Protein AF-A0ABD0PAD4-F1 (afdb_monomer)

Organism: Cirrhinus mrigala (NCBI:txid683832)

Sequence (57 aa):
NQIFAWGNAGNGRLGMPADKGFGSEVCPALPRPIFGSLHHVPDLSCRGWHTILIMGQ

Structure (mmCIF, N/CA/C/O backbone):
data_AF-A0ABD0PAD4-F1
#
_entry.id   AF-A0ABD0PAD4-F1
#
loop_
_atom_site.group_PDB
_atom_site.id
_atom_site.type_symbol
_atom_site.label_atom_id
_atom_site.label_alt_id
_atom_site.label_comp_id
_atom_site.label_asym_id
_atom_site.label_entity_id
_atom_site.label_seq_id
_atom_site.pdbx_PDB_ins_code
_atom_site.Cartn_x
_atom_site.Cartn_y
_atom_site.Cartn_z
_atom_site.occupancy
_atom_site.B_iso_or_equiv
_atom_site.auth_seq_id
_atom_site.auth_comp_id
_atom_site.auth_asym_id
_atom_site.auth_atom_id
_atom_site.pdbx_PDB_model_num
ATOM 1 N N . ASN A 1 1 ? -2.939 2.650 14.567 1.00 80.06 1 ASN A N 1
ATOM 2 C CA . ASN A 1 1 ? -1.749 1.817 14.242 1.00 80.06 1 ASN A CA 1
ATOM 3 C C . ASN A 1 1 ? -0.702 2.679 13.543 1.00 80.06 1 ASN A C 1
ATOM 5 O O . ASN A 1 1 ? -1.066 3.706 12.989 1.00 80.06 1 ASN A O 1
ATOM 9 N N . GLN A 1 2 ? 0.583 2.312 13.561 1.00 84.31 2 GLN A N 1
ATOM 10 C CA . GLN A 1 2 ? 1.602 2.990 12.744 1.00 84.31 2 GLN A CA 1
ATOM 11 C C . GLN A 1 2 ? 1.920 2.137 11.519 1.00 84.31 2 GLN A C 1
ATOM 13 O O . GLN A 1 2 ? 2.153 0.938 11.660 1.00 84.31 2 GLN A O 1
ATOM 18 N N . ILE A 1 3 ? 1.922 2.746 10.334 1.00 87.62 3 ILE A N 1
ATOM 19 C CA . ILE A 1 3 ? 2.170 2.041 9.076 1.00 87.62 3 ILE A CA 1
ATOM 20 C C . ILE A 1 3 ? 3.464 2.554 8.461 1.00 87.62 3 ILE A C 1
ATOM 22 O O . ILE A 1 3 ? 3.672 3.763 8.321 1.00 87.62 3 ILE A O 1
ATOM 26 N N . PHE A 1 4 ? 4.320 1.612 8.081 1.00 89.56 4 PHE A N 1
ATOM 27 C CA . PHE A 1 4 ? 5.599 1.873 7.444 1.00 89.56 4 PHE A CA 1
ATOM 28 C C . PHE A 1 4 ? 5.677 1.109 6.126 1.00 89.56 4 PHE A C 1
ATOM 30 O O . PHE A 1 4 ? 5.154 0.001 6.024 1.00 89.56 4 PHE A O 1
ATOM 37 N N . ALA A 1 5 ? 6.366 1.676 5.139 1.00 90.44 5 ALA A N 1
ATOM 38 C CA . ALA A 1 5 ? 6.649 1.007 3.877 1.00 90.44 5 ALA A CA 1
ATOM 39 C C . ALA A 1 5 ? 8.109 1.198 3.454 1.00 90.44 5 ALA A C 1
ATOM 41 O O . ALA A 1 5 ? 8.771 2.171 3.827 1.00 90.44 5 ALA A O 1
ATOM 42 N N . TRP A 1 6 ? 8.609 0.229 2.693 1.00 91.69 6 TRP A N 1
ATOM 43 C CA . TRP A 1 6 ? 9.964 0.162 2.147 1.00 91.69 6 TRP A CA 1
ATOM 44 C C . TRP A 1 6 ? 9.968 -0.723 0.892 1.00 91.69 6 TRP A C 1
ATOM 46 O O . TRP A 1 6 ? 8.958 -1.341 0.559 1.00 91.69 6 TRP A O 1
ATOM 56 N N . GLY A 1 7 ? 11.102 -0.810 0.198 1.00 91.19 7 GLY A N 1
ATOM 57 C CA . GLY A 1 7 ? 11.225 -1.568 -1.050 1.00 91.19 7 GLY A CA 1
ATOM 58 C C . GLY A 1 7 ? 10.943 -0.709 -2.282 1.00 91.19 7 GLY A C 1
ATOM 59 O O . GLY A 1 7 ? 11.240 0.473 -2.283 1.00 91.19 7 GLY A O 1
ATOM 60 N N . ASN A 1 8 ? 10.415 -1.280 -3.361 1.00 89.50 8 ASN A N 1
ATOM 61 C CA . ASN A 1 8 ? 10.267 -0.570 -4.638 1.00 89.50 8 ASN A CA 1
ATOM 62 C C . ASN A 1 8 ? 9.151 0.502 -4.596 1.00 89.50 8 ASN A C 1
ATOM 64 O O . ASN A 1 8 ? 7.984 0.145 -4.448 1.00 89.50 8 ASN A O 1
ATOM 68 N N . ALA A 1 9 ? 9.486 1.789 -4.777 1.00 88.12 9 ALA A N 1
ATOM 69 C CA . ALA A 1 9 ? 8.523 2.903 -4.821 1.00 88.12 9 ALA A CA 1
ATOM 70 C C . ALA A 1 9 ? 7.856 3.134 -6.187 1.00 88.12 9 ALA A C 1
ATOM 72 O O . ALA A 1 9 ? 6.977 3.990 -6.311 1.00 88.12 9 ALA A O 1
ATOM 73 N N . GLY A 1 10 ? 8.216 2.339 -7.195 1.00 86.25 10 GLY A N 1
ATOM 74 C CA . GLY A 1 10 ? 7.601 2.304 -8.516 1.00 86.25 10 GLY A CA 1
ATOM 75 C C . GLY A 1 10 ? 6.078 2.391 -8.462 1.00 86.25 10 GLY A C 1
ATOM 76 O O . GLY A 1 10 ? 5.435 1.673 -7.693 1.00 86.25 10 GLY A O 1
ATOM 77 N N . ASN A 1 11 ? 5.481 3.200 -9.338 1.00 87.25 11 ASN A N 1
ATOM 78 C CA . ASN A 1 11 ? 4.024 3.372 -9.442 1.00 87.25 11 ASN A CA 1
ATOM 79 C C . ASN A 1 11 ? 3.351 3.942 -8.174 1.00 87.25 11 ASN A C 1
ATOM 81 O O . ASN A 1 11 ? 2.147 3.789 -8.000 1.00 87.25 11 ASN A O 1
ATOM 85 N N . GLY A 1 12 ? 4.110 4.552 -7.255 1.00 86.69 12 GLY A N 1
ATOM 86 C CA . GLY A 1 12 ? 3.557 5.128 -6.026 1.00 86.69 12 GLY A CA 1
ATOM 87 C C . GLY A 1 12 ? 3.068 4.088 -5.013 1.00 86.69 12 GLY A C 1
ATOM 88 O O . GLY A 1 12 ? 2.403 4.444 -4.044 1.00 86.69 12 GLY A O 1
ATOM 89 N N . ARG A 1 13 ? 3.410 2.802 -5.189 1.00 88.75 13 ARG A N 1
ATOM 90 C CA . ARG A 1 13 ? 2.882 1.690 -4.372 1.00 88.75 13 ARG A CA 1
ATOM 91 C C . ARG A 1 13 ? 3.226 1.771 -2.885 1.00 88.75 13 ARG A C 1
ATOM 93 O O . ARG A 1 13 ? 2.610 1.082 -2.081 1.00 88.75 13 ARG A O 1
ATOM 100 N N . LEU A 1 14 ? 4.223 2.571 -2.515 1.00 89.75 14 LEU A N 1
ATOM 101 C CA . LEU A 1 14 ? 4.566 2.799 -1.114 1.00 89.75 14 LEU A CA 1
ATOM 102 C C . LEU A 1 14 ? 3.737 3.920 -0.483 1.00 89.75 14 LEU A C 1
ATOM 104 O O . LEU A 1 14 ? 3.890 4.146 0.703 1.00 89.75 14 LEU A O 1
ATOM 108 N N . GLY A 1 15 ? 2.898 4.647 -1.229 1.00 85.81 15 GLY A N 1
ATOM 109 C CA . GLY A 1 15 ? 2.097 5.746 -0.677 1.00 85.81 15 GLY A CA 1
ATOM 110 C C . GLY A 1 15 ? 2.926 6.921 -0.145 1.00 85.81 15 GLY A C 1
ATOM 111 O O . GLY A 1 15 ? 2.435 7.693 0.669 1.00 85.81 15 GLY A O 1
ATOM 112 N N . MET A 1 16 ? 4.185 7.050 -0.574 1.00 83.94 16 MET A N 1
ATOM 113 C CA . MET A 1 16 ? 5.066 8.134 -0.141 1.00 83.94 16 MET A CA 1
ATOM 114 C C . MET A 1 16 ? 4.735 9.442 -0.874 1.00 83.94 16 MET A C 1
ATOM 116 O O . MET A 1 16 ? 4.412 9.401 -2.063 1.00 83.94 16 MET A O 1
ATOM 120 N N . PRO A 1 17 ? 4.878 10.604 -0.214 1.00 76.50 17 PRO A N 1
ATOM 121 C CA . PRO A 1 17 ? 4.707 11.902 -0.856 1.00 76.50 17 PRO A CA 1
ATOM 122 C C . PRO A 1 17 ? 5.694 12.104 -2.019 1.00 76.50 17 PRO A C 1
ATOM 124 O O . PRO A 1 17 ? 6.902 11.895 -1.861 1.00 76.50 17 PRO A O 1
ATOM 127 N N . ALA A 1 18 ? 5.186 12.522 -3.183 1.00 70.94 18 ALA A N 1
ATOM 128 C CA . ALA A 1 18 ? 5.990 12.720 -4.393 1.00 70.94 18 ALA A CA 1
ATO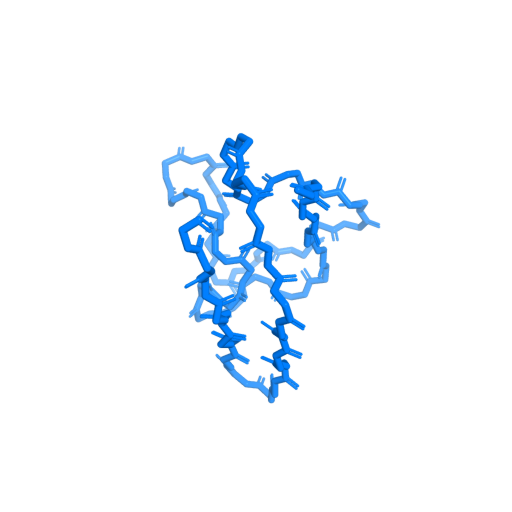M 129 C C . ALA A 1 18 ? 7.004 13.877 -4.265 1.00 70.94 18 ALA A C 1
ATOM 131 O O . ALA A 1 18 ? 8.066 13.847 -4.882 1.00 70.94 18 ALA A O 1
ATOM 132 N N . ASP A 1 19 ? 6.707 14.871 -3.425 1.00 69.44 19 ASP A N 1
ATOM 133 C CA . ASP A 1 19 ? 7.554 16.033 -3.122 1.00 69.44 19 ASP A CA 1
ATOM 134 C C . ASP A 1 19 ? 8.826 15.673 -2.337 1.00 69.44 19 ASP A C 1
ATOM 136 O O . ASP A 1 19 ? 9.811 16.406 -2.373 1.00 69.44 19 ASP A O 1
ATOM 140 N N . LYS A 1 20 ? 8.853 14.511 -1.676 1.00 65.38 20 LYS A N 1
ATOM 141 C CA . LYS A 1 20 ? 10.028 14.007 -0.946 1.00 65.38 20 LYS A CA 1
ATOM 142 C C . LYS A 1 20 ? 11.007 13.220 -1.824 1.00 65.38 20 LYS A C 1
ATOM 144 O O . LYS A 1 20 ? 11.878 12.524 -1.304 1.00 65.38 20 LYS A O 1
ATOM 149 N N . GLY A 1 21 ? 10.851 13.294 -3.146 1.00 62.41 21 GLY A N 1
ATOM 150 C CA . GLY A 1 21 ? 11.695 12.585 -4.106 1.00 62.41 21 GLY A CA 1
ATOM 151 C C . GLY A 1 21 ? 11.425 11.081 -4.178 1.00 62.41 21 GLY A C 1
ATOM 152 O O . GLY A 1 21 ? 12.142 10.380 -4.881 1.00 62.41 21 GLY A O 1
ATOM 153 N N . PHE A 1 22 ? 10.394 10.567 -3.496 1.00 64.75 22 PHE A N 1
ATOM 154 C CA . PHE A 1 22 ? 9.968 9.172 -3.613 1.00 64.75 22 PHE A CA 1
ATOM 155 C C . PHE A 1 22 ? 9.159 8.993 -4.904 1.00 64.75 22 PHE A C 1
ATOM 157 O O . PHE A 1 22 ? 7.935 9.070 -4.918 1.00 64.75 22 PHE A O 1
ATOM 164 N N . GLY A 1 23 ? 9.877 8.809 -6.010 1.00 61.09 23 GLY A N 1
ATOM 165 C CA . GLY A 1 23 ? 9.328 8.541 -7.338 1.00 61.09 23 GLY A CA 1
ATOM 166 C C . GLY A 1 23 ? 9.588 7.111 -7.807 1.00 61.09 23 GLY A C 1
ATOM 167 O O . GLY A 1 23 ? 10.066 6.267 -7.050 1.00 61.09 23 GLY A O 1
ATOM 168 N N . SER A 1 24 ? 9.305 6.862 -9.091 1.00 60.09 24 SER A N 1
ATOM 169 C CA . SER A 1 24 ? 9.322 5.533 -9.723 1.00 60.09 24 SER A CA 1
ATOM 170 C C . SER A 1 24 ? 10.636 4.744 -9.588 1.00 60.09 24 SER A C 1
ATOM 172 O O . SER A 1 24 ? 10.643 3.544 -9.851 1.00 60.09 24 SER A O 1
ATOM 174 N N . GLU A 1 25 ? 11.726 5.396 -9.186 1.00 64.69 25 GLU A N 1
ATOM 175 C CA . GLU A 1 25 ? 13.069 4.812 -9.123 1.00 64.69 25 GLU A CA 1
ATOM 176 C C . GLU A 1 25 ? 13.666 4.754 -7.712 1.00 64.69 25 GLU A C 1
ATOM 178 O O . GLU A 1 25 ? 14.811 4.342 -7.536 1.00 64.69 25 GLU A O 1
ATOM 183 N N . VAL A 1 26 ? 12.915 5.143 -6.678 1.00 76.81 26 VAL A N 1
ATOM 184 C CA . VAL A 1 26 ? 13.427 5.077 -5.306 1.00 76.81 26 VAL A CA 1
ATOM 185 C C . VAL A 1 26 ? 13.103 3.725 -4.687 1.00 76.81 26 VAL A C 1
ATOM 187 O O . VAL A 1 26 ? 11.959 3.279 -4.681 1.00 76.81 26 VAL A O 1
ATOM 190 N N . CY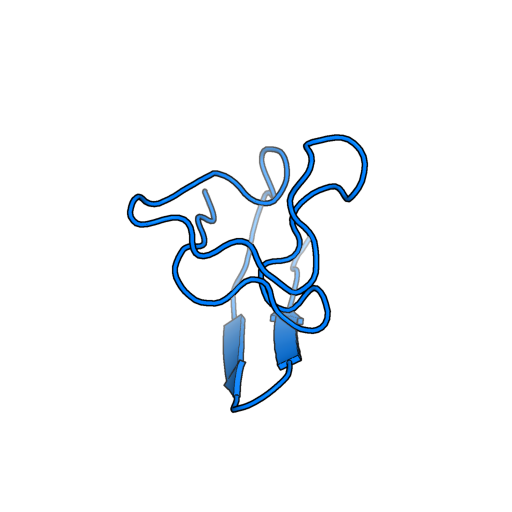S A 1 27 ? 14.114 3.085 -4.109 1.00 83.88 27 CYS A N 1
ATOM 191 C CA . CYS A 1 27 ? 13.961 1.850 -3.349 1.00 83.88 27 CYS A CA 1
ATOM 192 C C . CYS A 1 27 ? 14.423 2.071 -1.903 1.00 83.88 27 CYS A C 1
ATOM 194 O O . CYS A 1 27 ? 15.586 1.791 -1.598 1.00 83.88 27 CYS A O 1
ATOM 196 N N . PRO A 1 28 ? 13.581 2.605 -0.991 1.00 86.00 28 PRO A N 1
ATOM 197 C CA . PRO A 1 28 ? 13.991 2.801 0.391 1.00 86.00 28 PRO A CA 1
ATOM 198 C C . PRO A 1 28 ? 14.342 1.452 1.021 1.00 86.00 28 PRO A C 1
ATOM 200 O O . PRO A 1 28 ? 13.504 0.556 1.089 1.00 86.00 28 PRO A O 1
ATOM 203 N N . ALA A 1 29 ? 15.581 1.317 1.491 1.00 88.38 29 ALA A N 1
ATOM 204 C CA . ALA A 1 29 ? 16.060 0.097 2.142 1.00 88.38 29 ALA A CA 1
ATOM 205 C C . ALA A 1 29 ? 15.581 -0.041 3.598 1.00 88.38 29 ALA A C 1
ATOM 207 O O . ALA A 1 29 ? 15.696 -1.112 4.185 1.00 88.38 29 ALA A O 1
ATOM 208 N N . LEU A 1 30 ? 15.054 1.039 4.183 1.00 89.50 30 LEU A N 1
ATOM 209 C CA . LEU A 1 30 ? 14.578 1.080 5.563 1.00 89.50 30 LEU A CA 1
ATOM 210 C C . LEU A 1 30 ? 13.089 1.444 5.613 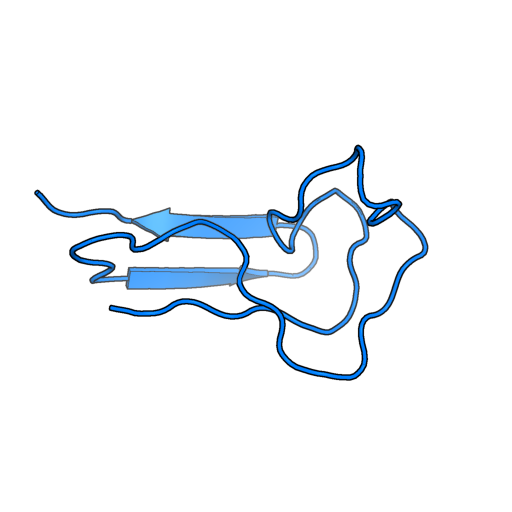1.00 89.50 30 LEU A C 1
ATOM 212 O O . LEU A 1 30 ? 12.655 2.260 4.793 1.00 89.50 30 LEU A O 1
ATOM 216 N N . PRO A 1 31 ? 12.329 0.907 6.587 1.00 90.44 31 PRO A N 1
ATOM 217 C CA . PRO A 1 31 ? 10.948 1.301 6.832 1.00 90.44 31 PRO A CA 1
ATOM 218 C C . PRO A 1 31 ? 10.809 2.813 7.018 1.00 90.44 31 PRO A C 1
ATOM 220 O O . PRO A 1 31 ? 11.514 3.430 7.819 1.00 90.44 31 PRO A O 1
ATOM 223 N N . ARG A 1 32 ? 9.881 3.421 6.279 1.00 87.50 32 ARG A N 1
ATOM 224 C CA . ARG A 1 32 ? 9.543 4.845 6.374 1.00 87.50 32 ARG A CA 1
ATOM 225 C C . ARG A 1 32 ? 8.043 4.996 6.639 1.00 87.50 32 ARG A C 1
ATOM 227 O O . ARG A 1 32 ? 7.265 4.224 6.082 1.00 87.50 32 ARG A O 1
ATOM 234 N N . PRO A 1 33 ? 7.620 5.961 7.466 1.00 86.25 33 PRO A N 1
ATOM 235 C CA . PRO A 1 33 ? 6.201 6.219 7.681 1.00 86.25 33 PRO A CA 1
ATOM 236 C C . PRO A 1 33 ? 5.568 6.755 6.390 1.00 86.25 33 PRO A C 1
ATOM 238 O O . PRO A 1 33 ? 6.118 7.667 5.773 1.00 86.25 33 PRO A O 1
ATOM 241 N N . ILE A 1 34 ? 4.434 6.180 5.984 1.00 82.38 34 ILE A N 1
ATOM 242 C CA . ILE A 1 34 ? 3.770 6.506 4.705 1.00 82.38 34 ILE A CA 1
ATOM 243 C C . ILE A 1 34 ? 2.742 7.628 4.829 1.00 82.38 34 ILE A C 1
ATOM 245 O O . ILE A 1 34 ? 2.623 8.471 3.949 1.00 82.38 34 ILE A O 1
ATOM 249 N N . PHE A 1 35 ? 2.070 7.697 5.974 1.00 72.81 35 PHE A N 1
ATOM 250 C CA . PHE A 1 35 ? 1.123 8.745 6.337 1.00 72.81 35 PHE A CA 1
ATOM 251 C C . PHE A 1 35 ? 1.305 9.058 7.833 1.00 72.81 35 PHE A C 1
ATOM 253 O O . PHE A 1 35 ? 1.995 8.317 8.539 1.00 72.81 35 PHE A O 1
ATOM 260 N N . GLY A 1 36 ? 0.722 10.157 8.325 1.00 65.62 36 GLY A N 1
ATOM 261 C CA . GLY A 1 36 ? 0.664 10.454 9.766 1.00 65.62 36 GLY A CA 1
ATOM 262 C C . GLY A 1 36 ? -0.072 9.363 10.563 1.00 65.62 36 GLY A C 1
ATOM 263 O O . GLY A 1 36 ? -0.371 8.293 10.039 1.00 65.62 36 GLY A O 1
ATOM 264 N N . S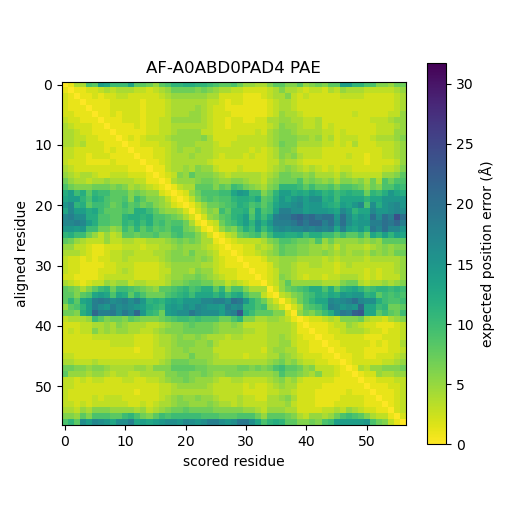ER A 1 37 ? -0.382 9.600 11.840 1.00 58.66 37 SER A N 1
ATOM 265 C CA . SER A 1 37 ? -1.062 8.613 12.695 1.00 58.66 37 SER A CA 1
ATOM 266 C C . SER A 1 37 ? -2.456 8.242 12.163 1.00 58.66 37 SER A C 1
ATOM 268 O O . SER A 1 37 ? -3.454 8.868 12.506 1.00 58.66 37 SER A O 1
ATOM 270 N N . LEU A 1 38 ? -2.529 7.208 11.326 1.00 66.56 38 LEU A N 1
ATOM 271 C CA . LEU A 1 38 ? -3.769 6.595 10.869 1.00 66.56 38 LEU A CA 1
ATOM 272 C C . LEU A 1 38 ? -4.339 5.746 12.015 1.00 66.56 38 LEU A C 1
ATOM 274 O O . LEU A 1 38 ? -3.726 4.771 12.464 1.00 66.56 38 LEU A O 1
ATOM 278 N N . HIS A 1 39 ? -5.497 6.153 12.535 1.00 69.69 39 HIS A N 1
ATOM 279 C CA . HIS A 1 39 ? -5.992 5.668 13.824 1.00 69.69 39 HIS A CA 1
ATOM 280 C C . HIS A 1 39 ? -6.213 4.144 13.837 1.00 69.69 39 HIS A C 1
ATOM 282 O O . HIS A 1 39 ? -5.706 3.481 14.747 1.00 69.69 39 HIS A O 1
ATOM 288 N N . HIS A 1 40 ? -6.787 3.551 12.781 1.00 85.75 40 HIS A N 1
ATOM 289 C CA . HIS A 1 40 ? -6.979 2.100 12.699 1.00 85.75 40 HIS A CA 1
ATOM 290 C C . HIS A 1 40 ? -6.929 1.556 11.258 1.00 85.75 40 HIS A C 1
ATOM 292 O O . HIS A 1 40 ? -7.757 1.906 10.420 1.00 85.75 40 HIS A O 1
ATOM 298 N N . VAL A 1 41 ? -5.962 0.672 10.983 1.00 88.06 41 VAL A N 1
ATOM 299 C CA . VAL A 1 41 ? -5.825 -0.049 9.702 1.00 88.06 41 VAL A CA 1
ATOM 300 C C . VAL A 1 41 ? -6.081 -1.533 9.971 1.00 88.06 41 VAL A C 1
ATOM 302 O O . VAL A 1 41 ? -5.161 -2.208 10.441 1.00 88.06 41 VAL A O 1
ATOM 305 N N . PRO A 1 42 ? -7.312 -2.033 9.769 1.00 89.88 42 PRO A N 1
ATOM 306 C CA . PRO A 1 42 ? -7.630 -3.442 9.992 1.00 89.88 42 PRO A CA 1
ATOM 307 C C . PRO A 1 42 ? -7.083 -4.376 8.908 1.00 89.88 42 PRO A C 1
ATOM 309 O O . PRO A 1 42 ? -6.872 -5.550 9.198 1.00 89.88 42 PRO A O 1
ATOM 312 N N . ASP A 1 43 ? -6.868 -3.886 7.682 1.00 92.00 43 ASP A N 1
ATOM 313 C CA . ASP A 1 43 ? -6.435 -4.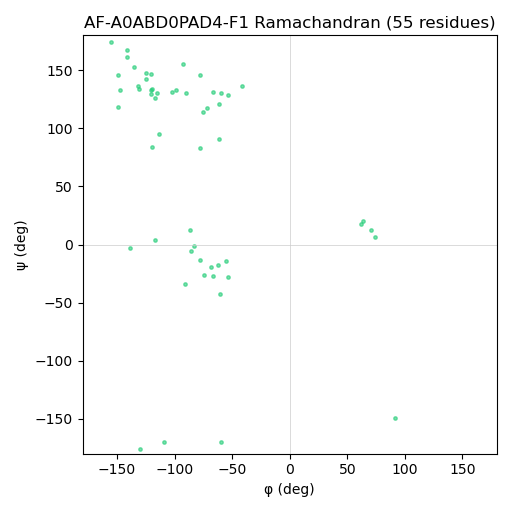727 6.562 1.00 92.00 43 ASP A CA 1
ATOM 314 C C . ASP A 1 43 ? -5.560 -3.971 5.545 1.00 92.00 43 ASP A C 1
ATOM 316 O O . ASP A 1 43 ? -5.741 -2.774 5.293 1.00 92.00 43 ASP A O 1
ATOM 320 N N . LEU A 1 44 ? -4.600 -4.697 4.968 1.00 91.88 44 LEU A N 1
ATOM 321 C CA . LEU A 1 44 ? -3.600 -4.231 4.007 1.00 91.88 44 LEU A CA 1
ATOM 322 C C . LEU A 1 44 ? -3.271 -5.364 3.027 1.00 91.88 44 LEU A C 1
ATOM 324 O O . LEU A 1 44 ? -2.909 -6.466 3.437 1.00 91.88 44 LEU A O 1
ATOM 328 N N . SER A 1 45 ? -3.243 -5.053 1.729 1.00 95.00 45 SER A N 1
ATOM 329 C CA . SER A 1 45 ? -2.744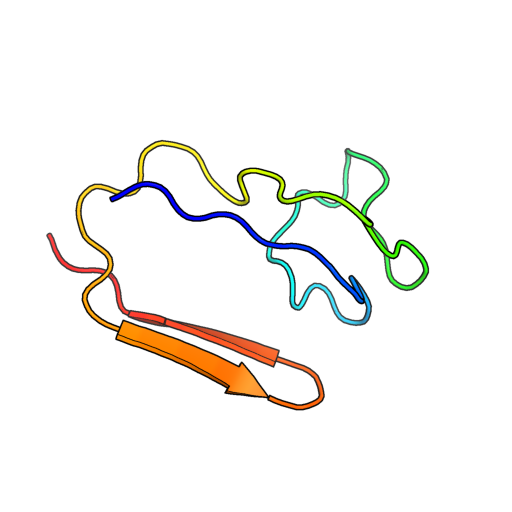 -5.969 0.700 1.00 95.00 45 S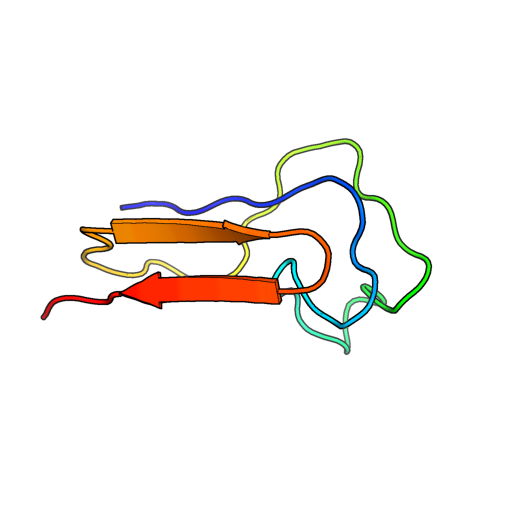ER A CA 1
ATOM 330 C C . SER A 1 45 ? -1.771 -5.288 -0.257 1.00 95.00 45 SER A C 1
ATOM 332 O O . SER A 1 45 ? -2.026 -4.184 -0.740 1.00 95.00 45 SER A O 1
ATOM 334 N N . CYS A 1 46 ? -0.676 -5.980 -0.574 1.00 93.69 46 CYS A N 1
ATOM 335 C CA . CYS A 1 46 ? 0.357 -5.520 -1.499 1.00 93.69 46 CYS A CA 1
ATOM 336 C C . CYS A 1 46 ? 0.495 -6.514 -2.658 1.00 93.69 46 CYS A C 1
ATOM 338 O O . CYS A 1 46 ? 0.607 -7.725 -2.449 1.00 93.69 46 CYS A O 1
ATOM 340 N N . ARG A 1 47 ? 0.528 -6.013 -3.893 1.00 90.00 47 ARG A N 1
ATOM 341 C CA . ARG A 1 47 ? 0.729 -6.810 -5.113 1.00 90.00 47 ARG A CA 1
ATOM 342 C C . ARG A 1 47 ? 1.829 -6.200 -5.977 1.00 90.00 47 ARG A C 1
ATOM 344 O O . ARG A 1 47 ? 2.490 -5.239 -5.597 1.00 90.00 47 ARG A O 1
ATOM 351 N N . GLY A 1 48 ? 2.048 -6.787 -7.154 1.00 88.31 48 GLY A N 1
ATOM 352 C CA . GLY A 1 48 ? 3.179 -6.458 -8.024 1.00 88.31 48 GLY A CA 1
ATOM 353 C C . GLY A 1 48 ? 3.324 -4.974 -8.371 1.00 88.31 48 GLY A C 1
ATOM 354 O O . GLY A 1 48 ? 4.448 -4.531 -8.589 1.00 88.31 48 GLY A O 1
ATOM 355 N N . TRP A 1 49 ? 2.236 -4.199 -8.398 1.00 88.44 49 TRP A N 1
ATOM 356 C CA . TRP A 1 49 ? 2.266 -2.774 -8.757 1.00 88.44 49 TRP A CA 1
ATOM 357 C C . TRP A 1 49 ? 1.386 -1.860 -7.896 1.00 88.44 49 TRP A C 1
ATOM 359 O O . TRP A 1 49 ? 1.439 -0.650 -8.088 1.00 88.44 49 TRP A O 1
ATOM 369 N N . HIS A 1 50 ? 0.625 -2.392 -6.937 1.00 88.81 50 HIS A N 1
ATOM 370 C CA . HIS A 1 50 ? -0.267 -1.596 -6.091 1.00 88.81 50 HIS A CA 1
ATOM 371 C C . HIS A 1 50 ? -0.286 -2.076 -4.645 1.00 88.81 50 HIS A C 1
ATOM 373 O O . HIS A 1 50 ? 0.029 -3.230 -4.347 1.00 88.81 50 HIS A O 1
ATOM 379 N N . THR A 1 51 ? -0.746 -1.174 -3.784 1.00 92.38 51 THR A N 1
ATOM 380 C CA . THR A 1 51 ? -1.030 -1.417 -2.373 1.00 92.38 51 THR A CA 1
ATOM 381 C C . THR A 1 51 ? -2.423 -0.881 -2.068 1.00 92.38 51 THR A C 1
ATOM 383 O O . THR A 1 51 ? -2.753 0.228 -2.488 1.00 92.38 51 THR A O 1
ATOM 386 N N . ILE A 1 52 ? -3.237 -1.663 -1.360 1.00 92.81 52 ILE A N 1
ATOM 387 C CA . ILE A 1 52 ? -4.578 -1.282 -0.903 1.00 92.81 52 ILE A CA 1
ATOM 388 C C . ILE A 1 52 ? -4.597 -1.339 0.622 1.00 92.81 52 ILE A C 1
ATOM 390 O O . ILE A 1 52 ? -4.128 -2.304 1.222 1.00 92.81 52 ILE A O 1
ATOM 394 N N . LEU A 1 53 ? -5.148 -0.291 1.228 1.00 90.75 53 LEU A N 1
ATOM 395 C CA . LEU A 1 53 ? -5.329 -0.125 2.666 1.00 90.75 53 LEU A CA 1
ATOM 396 C C . LEU A 1 53 ? -6.821 0.053 2.944 1.00 90.75 53 LEU A C 1
ATOM 398 O O . LEU A 1 53 ? -7.454 0.909 2.323 1.00 90.75 53 LEU A O 1
ATOM 402 N N . ILE A 1 54 ? -7.368 -0.711 3.888 1.00 90.00 54 ILE A N 1
ATOM 403 C CA . ILE A 1 54 ? -8.708 -0.467 4.428 1.00 90.00 54 ILE A CA 1
ATOM 404 C C . ILE A 1 54 ? -8.560 0.273 5.751 1.00 90.00 54 ILE A C 1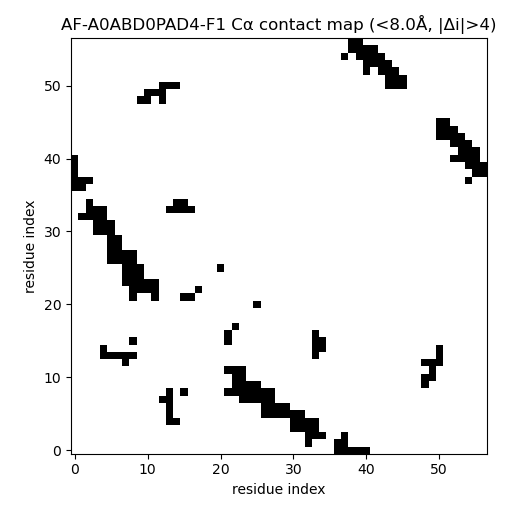
ATOM 406 O O . ILE A 1 54 ? -7.759 -0.110 6.599 1.00 90.00 54 ILE A O 1
ATOM 410 N N . MET A 1 55 ? -9.341 1.338 5.913 1.00 86.31 55 MET A N 1
ATOM 411 C CA . MET A 1 55 ? -9.268 2.254 7.046 1.00 86.31 55 MET A CA 1
ATOM 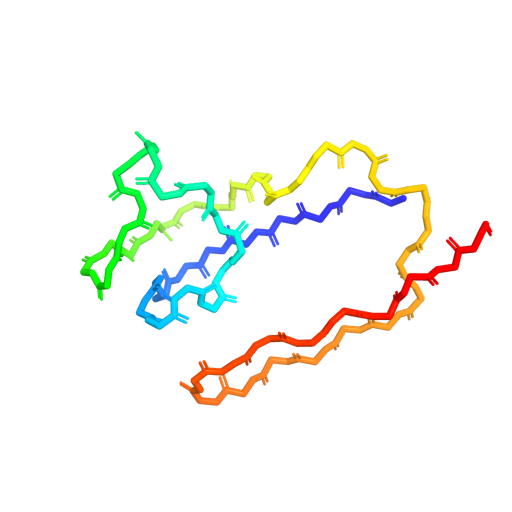412 C C . MET A 1 55 ? -10.574 2.229 7.830 1.00 86.31 55 MET A C 1
ATOM 414 O O . MET A 1 55 ? -11.640 2.421 7.249 1.00 86.31 55 MET A O 1
ATOM 418 N N . GLY A 1 56 ? -10.481 1.985 9.138 1.00 81.88 56 GLY A N 1
ATOM 419 C CA . GLY A 1 56 ? -11.610 2.105 10.062 1.00 81.88 56 GLY A CA 1
ATOM 420 C C . GLY A 1 56 ? -11.678 3.495 10.696 1.00 81.88 56 GLY A C 1
ATOM 421 O O . GLY A 1 56 ? -10.654 4.180 10.777 1.00 81.88 56 GLY A O 1
ATOM 422 N N . GLN A 1 57 ? -12.881 3.888 11.132 1.00 66.19 57 GLN A N 1
ATOM 423 C CA . GLN A 1 57 ? -13.070 5.011 12.061 1.00 66.19 57 GLN A CA 1
ATOM 424 C C . GLN A 1 57 ? -12.526 4.669 13.449 1.00 66.19 57 GLN A C 1
ATOM 426 O O . GLN A 1 57 ? -12.660 3.491 13.855 1.00 66.19 57 GLN A O 1
#

Solvent-accessible surface area (backbone atoms only — not comparable to full-atom values): 3505 Å² total; per-residue (Å²): 75,87,59,64,36,59,42,71,21,35,79,52,36,44,54,50,58,64,90,76,67,46,37,66,84,36,59,45,92,53,78,36,74,37,62,77,88,48,75,35,65,87,46,76,51,79,57,100,61,45,54,51,74,47,76,52,134

Foldseek 3Di:
DFDWDFAQCALNQRLADVVVVSYRGDGHPDTDGNDPCQPDFPDWDDDDRHIDTDGDD

pLDDT: mean 82.33, std 10.35, range [58.66, 95.0]

Mean predicted aligned error: 5.47 Å

Radius of gyration: 11.27 Å; Cα contacts (8 Å, |Δi|>4): 103; chains: 1; bounding box: 29×23×24 Å

Secondary structure (DSSP, 8-state):
---EE-S--GGGTT---GGGT--TT---SS-EE-SS--SEEEEEEE-SS-EEEEEE-

InterPro domains:
  IPR000408 Regulator of chromosome condensation, RCC1 [PF00415] (2-54)
  IPR000408 Regulator of chromosome condensation, RCC1 [PS50012] (1-57)
  IPR009091 Regulator of chromosome condensation 1/beta-lactamase-inhibitor protein II [SSF50985] (2-54)
  IPR051997 Serine/threonine-protein kinase NEK [PTHR44535] (1-55)